Protein AF-A0A0C3NXJ4-F1 (afdb_monomer_lite)

pLDDT: mean 80.4, std 13.6, range [41.47, 94.38]

Foldseek 3Di:
DPPDDPDPPDDLPPCVVVLVVLLVVLPPPDPVVSVVSSVVVSVVVVVVCVVCVVVVVVVVVVVVVVVVVVVVVVVVVVVVVDDPVVVVVVVVLVVQLVVCCVVDVCSVCSPPPPDDPDQDPVSVVVVVVVVVVPCPDDCDVVVVVVVVVVVVVVVVVVVVVVVVVVVVDDDDD

Sequence (173 aa):
MKGAGWVDGEIIETLWSLLNVVSTSARGMSSLHRQELLDFQMSDCNFMKMIRMVDSLSRKLAAAQVAADLAMQAFQMLDEGVSASQRHSWRNQEETAFNDRIRDASAMDVFEVQMKKAPTVHAIELELLDNTSNVGIQLGIGSWLVRGLRLEEASIMLWINHHHVGAHAPELK

Organism: NCBI:txid870435

Secondary structure (DSSP, 8-state):
--S--------GGGGHHHHHHHHHHGGGS-HHHHHHHHHHHHHHHHHHHHHHHHHHHHHHHHHHHHHHHHHHHHHHHHHHTS-HHHHHHHHHHHHHHHHHTTT-GGGGGGGS--PPPPPPHHHHHHHHHHHHHH-TT---HHHHHHHHHHHHHHHHHHHHHHHHHHTT-----

Radius of gyration: 34.89 Å; chains: 1; bounding box: 78×82×68 Å

Structure (mmCIF, N/CA/C/O backbone):
data_AF-A0A0C3NXJ4-F1
#
_entry.id   AF-A0A0C3NXJ4-F1
#
loop_
_atom_site.group_PDB
_atom_site.id
_atom_site.type_symbol
_atom_site.label_atom_id
_atom_site.label_alt_id
_atom_site.label_comp_id
_atom_site.label_asym_id
_atom_site.label_entity_id
_atom_site.label_seq_id
_atom_site.pdbx_PDB_ins_code
_atom_site.Cartn_x
_atom_site.Cartn_y
_atom_site.Cartn_z
_atom_site.occupancy
_atom_site.B_iso_or_equiv
_atom_site.auth_seq_id
_atom_site.auth_comp_id
_atom_site.auth_asym_id
_atom_site.auth_atom_id
_atom_site.pdbx_PDB_model_num
ATOM 1 N N . MET A 1 1 ? -0.061 -6.942 16.358 1.00 54.66 1 MET A N 1
ATOM 2 C CA . MET A 1 1 ? -0.384 -7.293 14.965 1.00 54.66 1 MET A CA 1
ATOM 3 C C . MET A 1 1 ? 0.744 -8.087 14.345 1.00 54.66 1 MET A C 1
ATOM 5 O O . MET A 1 1 ? 1.771 -7.527 13.975 1.00 54.66 1 MET A O 1
ATOM 9 N N . LYS A 1 2 ? 0.592 -9.411 14.285 1.00 57.59 2 LYS A N 1
ATOM 10 C CA . LYS A 1 2 ? 1.543 -10.267 13.562 1.00 57.59 2 LYS A CA 1
ATOM 11 C C . LYS A 1 2 ? 1.222 -10.190 12.067 1.00 57.59 2 LYS A C 1
ATOM 13 O O . LYS A 1 2 ? 0.118 -10.520 11.665 1.00 57.59 2 LYS A O 1
ATOM 18 N N . GLY A 1 3 ? 2.180 -9.754 11.252 1.00 59.97 3 GLY A N 1
ATOM 19 C CA . GLY A 1 3 ? 2.037 -9.728 9.789 1.00 59.97 3 GLY A CA 1
ATOM 20 C C . GLY A 1 3 ? 1.495 -8.428 9.187 1.00 59.97 3 GLY A C 1
ATOM 21 O O . GLY A 1 3 ? 1.411 -8.337 7.968 1.00 59.97 3 GLY A O 1
ATOM 22 N N . ALA A 1 4 ? 1.189 -7.410 9.998 1.00 60.12 4 ALA A N 1
ATOM 23 C CA . ALA A 1 4 ? 0.965 -6.061 9.486 1.00 60.12 4 ALA A CA 1
ATOM 24 C C . ALA A 1 4 ? 2.324 -5.403 9.213 1.00 60.12 4 ALA A C 1
ATOM 26 O O . ALA A 1 4 ? 3.134 -5.232 10.124 1.00 60.12 4 ALA A O 1
ATOM 27 N N . GLY A 1 5 ? 2.583 -5.059 7.957 1.00 65.12 5 GLY A N 1
ATOM 28 C CA . GLY A 1 5 ? 3.805 -4.388 7.542 1.00 65.12 5 GLY A CA 1
ATOM 29 C C . GLY A 1 5 ? 3.590 -3.665 6.223 1.00 65.12 5 GLY A C 1
ATOM 30 O O . GLY A 1 5 ? 2.831 -4.122 5.369 1.00 65.12 5 GLY A O 1
ATOM 31 N N . TRP A 1 6 ? 4.253 -2.526 6.061 1.00 64.56 6 TRP A N 1
ATOM 32 C CA . TRP A 1 6 ? 4.364 -1.880 4.762 1.00 64.56 6 TRP A CA 1
ATOM 33 C C . TRP A 1 6 ? 5.337 -2.700 3.918 1.00 64.56 6 TRP A C 1
ATOM 35 O O . TRP A 1 6 ? 6.549 -2.645 4.117 1.00 64.56 6 TRP A O 1
ATOM 45 N N . VAL A 1 7 ? 4.793 -3.522 3.024 1.00 65.50 7 VAL A N 1
ATOM 46 C CA . VAL A 1 7 ? 5.601 -4.217 2.026 1.00 65.50 7 VAL A CA 1
ATOM 47 C C . VAL A 1 7 ? 5.856 -3.238 0.895 1.00 65.50 7 VAL A C 1
ATOM 49 O O . VAL A 1 7 ? 4.925 -2.703 0.295 1.00 65.50 7 VAL A O 1
ATOM 52 N N . ASP A 1 8 ? 7.130 -2.999 0.620 1.00 62.66 8 ASP A N 1
ATOM 53 C CA . ASP A 1 8 ? 7.562 -2.268 -0.559 1.00 62.66 8 ASP A CA 1
ATOM 54 C C . ASP A 1 8 ? 7.136 -3.081 -1.789 1.00 62.66 8 ASP A C 1
ATOM 56 O O . ASP A 1 8 ? 7.728 -4.112 -2.102 1.00 62.66 8 ASP A O 1
ATOM 60 N N . GLY A 1 9 ? 6.044 -2.668 -2.439 1.00 62.09 9 GLY A N 1
ATOM 61 C CA . GLY A 1 9 ? 5.430 -3.345 -3.590 1.00 62.09 9 GLY A CA 1
ATOM 62 C C . GLY A 1 9 ? 6.268 -3.272 -4.870 1.00 62.09 9 GLY A C 1
ATOM 63 O O . GLY A 1 9 ? 5.723 -3.255 -5.973 1.00 62.09 9 GLY A O 1
ATOM 64 N N . GLU A 1 10 ? 7.590 -3.171 -4.743 1.00 60.16 10 GLU A N 1
ATOM 65 C CA . GLU A 1 10 ? 8.523 -3.078 -5.853 1.00 60.16 10 GLU A CA 1
ATOM 66 C C . GLU A 1 10 ? 8.702 -4.460 -6.499 1.00 60.16 10 GLU A C 1
ATOM 68 O O . GLU A 1 10 ? 9.639 -5.205 -6.222 1.00 60.16 10 GLU A O 1
ATOM 73 N N . ILE A 1 11 ? 7.773 -4.813 -7.386 1.00 58.88 11 ILE A N 1
ATOM 74 C CA . ILE A 1 11 ? 7.840 -6.036 -8.191 1.00 58.88 11 ILE A CA 1
ATOM 75 C C . ILE A 1 11 ? 8.846 -5.822 -9.342 1.00 58.88 11 ILE A C 1
ATOM 77 O O . ILE A 1 11 ? 9.072 -4.706 -9.815 1.00 58.88 11 ILE A O 1
ATOM 81 N N . ILE A 1 12 ? 9.474 -6.898 -9.823 1.00 53.41 12 ILE A N 1
ATOM 82 C CA . ILE A 1 12 ? 10.418 -6.884 -10.962 1.00 53.41 12 ILE A CA 1
ATOM 83 C C . ILE A 1 12 ? 9.766 -6.309 -12.244 1.00 53.41 12 ILE A C 1
ATOM 85 O O . ILE A 1 12 ? 10.447 -5.780 -13.119 1.00 53.41 12 ILE A O 1
ATOM 89 N N . GLU A 1 13 ? 8.436 -6.308 -12.309 1.00 57.66 13 GLU A N 1
ATOM 90 C CA . GLU A 1 13 ? 7.627 -5.952 -13.473 1.00 57.66 13 GLU A CA 1
ATOM 91 C C . GLU A 1 13 ? 7.439 -4.440 -13.724 1.00 57.66 13 GLU A C 1
ATOM 93 O O . GLU A 1 13 ? 6.859 -4.036 -14.731 1.00 57.66 13 GLU A O 1
ATOM 98 N N . THR A 1 14 ? 7.953 -3.542 -12.881 1.00 62.97 14 THR A N 1
ATOM 99 C CA . THR A 1 14 ? 7.776 -2.093 -13.134 1.00 62.97 14 THR A CA 1
ATOM 100 C C . THR A 1 14 ? 8.464 -1.621 -14.429 1.00 62.97 14 THR A C 1
ATOM 102 O O . THR A 1 14 ? 8.142 -0.561 -14.963 1.00 62.97 14 THR A O 1
ATOM 105 N N . LEU A 1 15 ? 9.396 -2.417 -14.964 1.00 67.38 15 LEU A N 1
ATOM 106 C CA . LEU A 1 15 ? 10.216 -2.080 -16.129 1.00 67.38 15 LEU A CA 1
ATOM 107 C C . LEU A 1 15 ? 9.632 -2.550 -17.478 1.00 67.38 15 LEU A C 1
ATOM 109 O O . LEU A 1 15 ? 10.180 -2.196 -18.523 1.00 67.38 15 LEU A O 1
ATOM 113 N N . TRP A 1 16 ? 8.501 -3.273 -17.502 1.00 72.38 16 TRP A N 1
ATOM 114 C CA . TRP A 1 16 ? 7.859 -3.694 -18.764 1.00 72.38 16 TRP A CA 1
ATOM 115 C C . TRP A 1 16 ? 7.400 -2.511 -19.625 1.00 72.38 16 TRP A C 1
ATOM 117 O O . TRP A 1 16 ? 7.426 -2.584 -20.853 1.00 72.38 16 TRP A O 1
ATOM 127 N N . SER A 1 17 ? 7.028 -1.392 -18.999 1.00 75.81 17 SER A N 1
ATOM 128 C CA . SER A 1 17 ? 6.659 -0.160 -19.708 1.00 75.81 17 SER A CA 1
ATOM 129 C C . SER A 1 17 ? 7.808 0.375 -20.572 1.00 75.81 17 SER A C 1
ATOM 131 O O . SER A 1 17 ? 7.582 0.776 -21.713 1.00 75.81 17 SER A O 1
ATOM 133 N N . LEU A 1 18 ? 9.044 0.306 -20.071 1.00 76.62 18 LEU A N 1
ATOM 134 C CA . LEU A 1 18 ? 10.247 0.701 -20.801 1.00 76.62 18 LEU A CA 1
ATOM 135 C C . LEU A 1 18 ? 10.565 -0.289 -21.931 1.00 76.62 18 LEU A C 1
ATOM 137 O O . LEU A 1 18 ? 10.908 0.123 -23.041 1.00 76.62 18 LEU A O 1
ATOM 141 N N . LEU A 1 19 ? 10.374 -1.588 -21.683 1.00 80.00 19 LEU A N 1
ATOM 142 C CA . LEU A 1 19 ? 10.572 -2.632 -22.690 1.00 80.00 19 LEU A CA 1
ATOM 143 C C . LEU A 1 19 ? 9.586 -2.506 -23.863 1.00 80.00 19 LEU A C 1
ATOM 145 O O . LEU A 1 19 ? 9.966 -2.731 -25.011 1.00 80.00 19 LEU A O 1
ATOM 149 N N . ASN A 1 20 ? 8.342 -2.087 -23.613 1.00 85.06 20 ASN A N 1
ATOM 150 C CA . ASN A 1 20 ? 7.336 -1.874 -24.660 1.00 85.06 20 ASN A CA 1
ATOM 151 C C . ASN A 1 20 ? 7.760 -0.807 -25.683 1.00 85.06 20 ASN A C 1
ATOM 153 O O . ASN A 1 20 ? 7.520 -0.964 -26.885 1.00 85.06 20 ASN A O 1
ATOM 157 N N . VAL A 1 21 ? 8.436 0.253 -25.229 1.00 85.56 21 VAL A N 1
ATOM 158 C CA . VAL A 1 21 ? 8.952 1.315 -26.106 1.00 85.56 21 VAL A CA 1
ATOM 159 C C . VAL A 1 21 ? 10.026 0.759 -27.047 1.00 85.56 21 VAL A C 1
ATOM 161 O O . VAL A 1 21 ? 9.941 0.950 -28.260 1.00 85.56 21 VAL A O 1
ATOM 164 N N . VAL A 1 22 ? 10.985 -0.004 -26.514 1.00 84.62 22 VAL A N 1
ATOM 165 C CA . VAL A 1 22 ? 12.089 -0.600 -27.295 1.00 84.62 22 VAL A CA 1
ATOM 166 C C . VAL A 1 22 ? 11.606 -1.746 -28.194 1.00 84.62 22 VAL A C 1
ATOM 168 O O . VAL A 1 22 ? 12.032 -1.893 -29.337 1.00 84.62 22 VAL A O 1
ATOM 171 N N . SER A 1 23 ? 10.629 -2.526 -27.737 1.00 85.88 23 SER A N 1
ATOM 172 C CA . SER A 1 23 ? 10.002 -3.593 -28.525 1.00 85.88 23 SER A CA 1
ATOM 173 C C . SER A 1 23 ? 9.321 -3.066 -29.791 1.00 85.88 23 SER A C 1
ATOM 175 O O . SER A 1 23 ? 9.322 -3.738 -30.830 1.00 85.88 23 SER A O 1
ATOM 177 N N . THR A 1 24 ? 8.772 -1.851 -29.726 1.00 87.88 24 THR A N 1
ATOM 178 C CA . THR A 1 24 ? 8.073 -1.200 -30.839 1.00 87.88 24 THR A CA 1
ATOM 179 C C . THR A 1 24 ? 9.028 -0.832 -31.974 1.00 87.88 24 THR A C 1
ATOM 181 O O . THR A 1 24 ? 8.674 -1.040 -33.139 1.00 87.88 24 THR A O 1
ATOM 184 N N . SER A 1 25 ? 10.228 -0.333 -31.651 1.00 86.31 25 SER A N 1
ATOM 185 C CA . SER A 1 25 ? 11.269 0.003 -32.633 1.00 86.31 25 SER A CA 1
ATOM 186 C C . SER A 1 25 ? 11.955 -1.241 -33.205 1.00 86.31 25 SER A C 1
ATOM 188 O O . SER A 1 25 ? 12.332 -1.252 -34.374 1.00 86.31 25 SER A O 1
ATOM 190 N N . ALA A 1 26 ? 12.012 -2.334 -32.442 1.00 87.25 26 ALA A N 1
ATOM 191 C CA . ALA A 1 26 ? 12.583 -3.607 -32.877 1.00 87.25 26 ALA A CA 1
ATOM 192 C C . ALA A 1 26 ? 11.656 -4.450 -33.784 1.00 87.25 26 ALA A C 1
ATOM 194 O O . ALA A 1 26 ? 11.932 -5.624 -34.034 1.00 87.25 26 ALA A O 1
ATOM 195 N N . ARG A 1 27 ? 10.503 -3.927 -34.235 1.00 87.94 27 ARG A N 1
ATOM 196 C CA . ARG A 1 27 ? 9.524 -4.699 -35.037 1.00 87.94 27 ARG A CA 1
ATOM 197 C C . ARG A 1 27 ? 9.990 -5.016 -36.458 1.00 87.94 27 ARG A C 1
ATOM 199 O O . ARG A 1 27 ? 9.588 -6.038 -36.994 1.00 87.94 27 ARG A O 1
ATOM 206 N N . GLY A 1 28 ? 10.818 -4.158 -37.053 1.00 91.44 28 GLY A N 1
ATOM 207 C CA . GLY A 1 28 ? 11.360 -4.360 -38.404 1.00 91.44 28 GLY A CA 1
ATOM 208 C C . GLY A 1 28 ? 12.635 -5.207 -38.456 1.00 91.44 28 GLY A C 1
ATOM 209 O O . GLY A 1 28 ? 13.196 -5.392 -39.531 1.00 91.44 28 GLY A O 1
ATOM 210 N N . MET A 1 29 ? 13.125 -5.676 -37.306 1.00 94.38 29 MET A N 1
ATOM 211 C CA . MET A 1 29 ? 14.369 -6.437 -37.196 1.00 94.38 29 MET A CA 1
ATOM 212 C C . MET A 1 29 ? 14.144 -7.931 -37.453 1.00 94.38 29 MET A C 1
ATOM 214 O O . MET A 1 29 ? 13.047 -8.454 -37.253 1.00 94.38 29 MET A O 1
ATOM 218 N N . SER A 1 30 ? 15.205 -8.638 -37.853 1.00 94.25 30 SER A N 1
ATOM 219 C CA . SER A 1 30 ? 15.190 -10.103 -37.888 1.00 94.25 30 SER A CA 1
ATOM 220 C C . SER A 1 30 ? 15.016 -10.673 -36.475 1.00 94.25 30 SER A C 1
ATOM 222 O O . SER A 1 30 ? 15.386 -10.035 -35.489 1.00 94.25 30 SER A O 1
ATOM 224 N N . SER A 1 31 ? 14.463 -11.885 -36.365 1.00 91.25 31 SER A N 1
ATOM 225 C CA . SER A 1 31 ? 14.132 -12.490 -35.064 1.00 91.25 31 SER A CA 1
ATOM 226 C C . SER A 1 31 ? 15.331 -12.573 -34.114 1.00 91.25 31 SER A C 1
ATOM 228 O O . SER A 1 31 ? 15.191 -12.253 -32.939 1.00 91.25 31 SER A O 1
ATOM 230 N N . LEU A 1 32 ? 16.501 -12.972 -34.625 1.00 92.88 32 LEU A N 1
ATOM 231 C CA . LEU A 1 32 ? 17.728 -13.085 -33.829 1.00 92.88 32 LEU A CA 1
ATOM 232 C C . LEU A 1 32 ? 18.181 -11.714 -33.317 1.00 92.88 32 LEU A C 1
ATOM 234 O O . LEU A 1 32 ? 18.404 -11.538 -32.126 1.00 92.88 32 LEU A O 1
ATOM 238 N N . HIS A 1 33 ? 18.219 -10.717 -34.201 1.00 90.88 33 HIS A N 1
ATOM 239 C CA . HIS A 1 33 ? 18.669 -9.378 -33.838 1.00 90.88 33 HIS A CA 1
ATOM 240 C C . HIS A 1 33 ? 17.707 -8.677 -32.867 1.00 90.88 33 HIS A C 1
ATOM 242 O O . HIS A 1 33 ? 18.127 -7.998 -31.932 1.00 90.88 33 HIS A O 1
ATOM 248 N N . ARG A 1 34 ? 16.396 -8.883 -33.051 1.00 92.56 34 ARG A N 1
ATOM 249 C CA . ARG A 1 34 ? 15.366 -8.408 -32.122 1.00 92.56 34 ARG A CA 1
ATOM 250 C C . ARG A 1 34 ? 15.563 -9.000 -30.727 1.00 92.56 34 ARG A C 1
ATOM 252 O O . ARG A 1 34 ? 15.403 -8.276 -29.751 1.00 92.56 34 ARG A O 1
ATOM 259 N N . GLN A 1 35 ? 15.877 -10.291 -30.633 1.00 91.12 35 GLN A N 1
ATOM 260 C CA . GLN A 1 35 ? 16.102 -10.956 -29.353 1.00 91.12 35 GLN A CA 1
ATOM 261 C C . GLN A 1 35 ? 17.328 -10.383 -28.635 1.00 91.12 35 GLN A C 1
ATOM 263 O O . GLN A 1 35 ? 17.201 -9.939 -27.499 1.00 91.12 35 GLN A O 1
ATOM 268 N N . GLU A 1 36 ? 18.469 -10.287 -29.320 1.00 94.12 36 GLU A N 1
ATOM 269 C CA . GLU A 1 36 ? 19.704 -9.725 -28.753 1.00 94.12 36 GLU A CA 1
ATOM 270 C C . GLU A 1 36 ? 19.504 -8.302 -28.209 1.00 94.12 36 GLU A C 1
ATOM 272 O O . GLU A 1 36 ? 19.954 -7.983 -27.108 1.00 94.12 36 GLU A O 1
ATOM 277 N N . LEU A 1 37 ? 18.789 -7.450 -28.953 1.00 91.56 37 LEU A N 1
ATOM 278 C CA . LEU A 1 37 ? 18.497 -6.081 -28.528 1.00 91.56 37 LEU A CA 1
ATOM 279 C C . LEU A 1 37 ? 17.623 -6.038 -27.266 1.00 91.56 37 LEU A C 1
ATOM 281 O O . LEU A 1 37 ? 17.876 -5.238 -26.364 1.00 91.56 37 LEU A O 1
ATOM 285 N N . LEU A 1 38 ? 16.579 -6.869 -27.209 1.00 90.00 38 LEU A N 1
ATOM 286 C CA . LEU A 1 38 ? 15.679 -6.919 -26.057 1.00 90.00 38 LEU A CA 1
ATOM 287 C C . LEU A 1 38 ? 16.390 -7.462 -24.815 1.00 90.00 38 LEU A C 1
ATOM 289 O O . LEU A 1 38 ? 16.206 -6.908 -23.731 1.00 90.00 38 LEU A O 1
ATOM 293 N N . ASP A 1 39 ? 17.232 -8.481 -24.975 1.00 90.69 39 ASP A N 1
ATOM 294 C CA . ASP A 1 39 ? 18.025 -9.055 -23.888 1.00 90.69 39 ASP A CA 1
ATOM 295 C C . ASP A 1 39 ? 19.053 -8.044 -23.357 1.00 90.69 39 ASP A C 1
ATOM 297 O O . ASP A 1 39 ? 19.177 -7.861 -22.143 1.00 90.69 39 ASP A O 1
ATOM 301 N N . PHE A 1 40 ? 19.727 -7.310 -24.251 1.00 90.81 40 PHE A N 1
ATOM 302 C CA . PHE A 1 40 ? 20.626 -6.219 -23.870 1.00 90.81 40 PHE A CA 1
ATOM 303 C C . PHE A 1 40 ? 19.891 -5.135 -23.075 1.00 90.81 40 PHE A C 1
ATOM 305 O O . PHE A 1 40 ? 20.338 -4.747 -21.994 1.00 90.81 40 PHE A O 1
ATOM 312 N N . GLN A 1 41 ? 18.732 -4.687 -23.568 1.00 89.69 41 GLN A N 1
ATOM 313 C CA . GLN A 1 41 ? 17.935 -3.670 -22.888 1.00 89.69 41 GLN A CA 1
ATOM 314 C C . GLN A 1 41 ? 17.469 -4.146 -21.508 1.00 89.69 41 GLN A C 1
ATOM 316 O O . GLN A 1 41 ? 17.527 -3.382 -20.545 1.00 89.69 41 GLN A O 1
ATOM 321 N N . MET A 1 42 ? 17.017 -5.397 -21.388 1.00 87.56 42 MET A N 1
ATOM 322 C CA . MET A 1 42 ? 16.624 -5.971 -20.099 1.00 87.56 42 MET A CA 1
ATOM 323 C C . MET A 1 42 ? 17.804 -6.032 -19.126 1.00 87.56 42 MET A C 1
ATOM 325 O O . MET A 1 42 ? 17.652 -5.663 -17.959 1.00 87.56 42 MET A O 1
ATOM 329 N N . SER A 1 43 ? 18.986 -6.433 -19.599 1.00 88.81 43 SER A N 1
ATOM 330 C CA . SER A 1 43 ? 20.204 -6.453 -18.787 1.00 88.81 43 SER A CA 1
ATOM 331 C C . SER A 1 43 ? 20.587 -5.056 -18.291 1.00 88.81 43 SER A C 1
ATOM 333 O O . SER A 1 43 ? 20.878 -4.892 -17.106 1.00 88.81 43 SER A O 1
ATOM 335 N N . ASP A 1 44 ? 20.545 -4.042 -19.159 1.00 88.75 44 ASP A N 1
ATOM 336 C CA . ASP A 1 44 ? 20.832 -2.653 -18.780 1.00 88.75 44 ASP A CA 1
ATOM 337 C C . ASP A 1 44 ? 19.822 -2.125 -17.749 1.00 88.75 44 ASP A C 1
ATOM 339 O O . ASP A 1 44 ? 20.200 -1.565 -16.718 1.00 88.75 44 ASP A O 1
ATOM 343 N N . CYS A 1 45 ? 18.530 -2.399 -17.949 1.00 86.31 45 CYS A N 1
ATOM 344 C CA . CYS A 1 45 ? 17.488 -2.007 -17.000 1.00 86.31 45 CYS A CA 1
ATOM 345 C C . CYS A 1 45 ? 17.697 -2.649 -15.618 1.00 86.31 45 CYS A C 1
ATOM 347 O O . CYS A 1 45 ? 17.578 -1.970 -14.594 1.00 86.31 45 CYS A O 1
ATOM 349 N N . ASN A 1 46 ? 18.045 -3.938 -15.579 1.00 85.12 46 ASN A N 1
ATOM 350 C CA . ASN A 1 46 ? 18.355 -4.647 -14.338 1.00 85.12 46 ASN A CA 1
ATOM 351 C C . ASN A 1 46 ? 19.594 -4.065 -13.649 1.00 85.12 46 ASN A C 1
ATOM 353 O O . ASN A 1 46 ? 19.581 -3.839 -12.437 1.00 85.12 46 ASN A O 1
ATOM 357 N N . PHE A 1 47 ? 20.645 -3.771 -14.414 1.00 88.19 47 PHE A N 1
ATOM 358 C CA . PHE A 1 47 ? 21.871 -3.167 -13.904 1.00 88.19 47 PHE A CA 1
ATOM 359 C C . PHE A 1 47 ? 21.619 -1.779 -13.301 1.00 88.19 47 PHE A C 1
ATOM 361 O O . PHE A 1 47 ? 22.009 -1.511 -12.162 1.00 88.19 47 PHE A O 1
ATOM 368 N N . MET A 1 48 ? 20.885 -0.921 -14.010 1.00 88.00 48 MET A N 1
ATOM 369 C CA . MET A 1 48 ? 20.510 0.407 -13.520 1.00 88.00 48 MET A CA 1
ATOM 370 C C . MET A 1 48 ? 19.643 0.331 -12.263 1.00 88.00 48 MET A C 1
ATOM 372 O O . MET A 1 48 ? 19.830 1.126 -11.338 1.00 88.00 48 MET A O 1
ATOM 376 N N . LYS A 1 49 ? 18.719 -0.636 -12.193 1.00 84.31 49 LYS A N 1
ATOM 377 C CA . LYS A 1 49 ? 17.913 -0.879 -10.991 1.00 84.31 49 LYS A CA 1
ATOM 378 C C . LYS A 1 49 ? 18.798 -1.274 -9.812 1.00 84.31 49 LYS A C 1
ATOM 380 O O . LYS A 1 49 ? 18.656 -0.695 -8.741 1.00 84.31 49 LYS A O 1
ATOM 385 N N . MET A 1 50 ? 19.738 -2.194 -10.020 1.00 86.69 50 MET A N 1
ATOM 386 C CA . MET A 1 50 ? 20.671 -2.649 -8.988 1.00 86.69 50 MET A CA 1
ATOM 387 C C . MET A 1 50 ? 21.537 -1.504 -8.446 1.00 86.69 50 MET A C 1
ATOM 389 O O . MET A 1 50 ? 21.634 -1.350 -7.231 1.00 86.69 50 MET A O 1
ATOM 393 N N . ILE A 1 51 ? 22.097 -0.655 -9.316 1.00 90.50 51 ILE A N 1
ATOM 394 C CA . ILE A 1 51 ? 22.892 0.509 -8.886 1.00 90.50 51 ILE A CA 1
ATOM 395 C C . ILE A 1 51 ? 22.052 1.465 -8.034 1.00 90.50 51 ILE A C 1
ATOM 397 O O . ILE A 1 51 ? 22.493 1.923 -6.984 1.00 90.50 51 ILE A O 1
ATOM 401 N N . ARG A 1 52 ? 20.821 1.756 -8.466 1.00 88.00 52 ARG A N 1
ATOM 402 C CA . ARG A 1 52 ? 19.929 2.699 -7.771 1.00 88.00 52 ARG A CA 1
ATOM 403 C C . ARG A 1 52 ? 19.294 2.111 -6.511 1.00 88.00 52 ARG A C 1
ATOM 405 O O . ARG A 1 52 ? 18.722 2.857 -5.713 1.00 88.00 52 ARG A O 1
ATOM 412 N N . MET A 1 53 ? 19.368 0.794 -6.333 1.00 87.00 53 MET A N 1
ATOM 413 C CA . MET A 1 53 ? 18.719 0.092 -5.232 1.00 87.00 53 MET A CA 1
ATOM 414 C C . MET A 1 53 ? 19.279 0.531 -3.883 1.00 87.00 53 MET A C 1
ATOM 416 O O . MET A 1 53 ? 18.501 0.756 -2.964 1.00 87.00 53 MET A O 1
ATOM 420 N N . VAL A 1 54 ? 20.595 0.724 -3.769 1.00 89.88 54 VAL A N 1
ATOM 421 C CA . VAL A 1 54 ? 21.233 1.116 -2.501 1.00 89.88 54 VAL A CA 1
ATOM 422 C C . VAL A 1 54 ? 20.717 2.475 -2.020 1.00 89.88 54 VAL A C 1
ATOM 424 O O . VAL A 1 54 ? 20.267 2.595 -0.880 1.00 89.88 54 VAL A O 1
ATOM 427 N N . ASP A 1 55 ? 20.689 3.479 -2.899 1.00 91.88 55 ASP A N 1
ATOM 428 C CA . ASP A 1 55 ? 20.185 4.820 -2.570 1.00 91.88 55 ASP A CA 1
ATOM 429 C C . ASP A 1 55 ? 18.674 4.817 -2.304 1.00 91.88 55 ASP A C 1
ATOM 431 O O . ASP A 1 55 ? 18.173 5.520 -1.420 1.00 91.88 55 ASP A O 1
ATOM 435 N N . SER A 1 56 ? 17.921 4.023 -3.072 1.00 89.00 56 SER A N 1
ATOM 436 C CA . SER A 1 56 ? 16.481 3.840 -2.880 1.00 89.00 56 SER A CA 1
ATOM 437 C C . SER A 1 56 ? 16.181 3.241 -1.506 1.00 89.00 56 SER A C 1
ATOM 439 O O . SER A 1 56 ? 15.448 3.847 -0.726 1.00 89.00 56 SER A O 1
ATOM 441 N N . LEU A 1 57 ? 16.806 2.108 -1.173 1.00 88.75 57 LEU A N 1
ATOM 442 C CA . LEU A 1 57 ? 16.635 1.420 0.105 1.00 88.75 57 LEU A CA 1
ATOM 443 C C . LEU A 1 57 ? 17.084 2.288 1.278 1.00 88.75 57 LEU A C 1
ATOM 445 O O . LEU A 1 57 ? 16.383 2.342 2.282 1.00 88.75 57 LEU A O 1
ATOM 449 N N . SER A 1 58 ? 18.191 3.019 1.140 1.00 92.06 58 SER A N 1
ATOM 450 C CA . SER A 1 58 ? 18.672 3.926 2.189 1.00 92.06 58 SER A CA 1
ATOM 451 C C . SER A 1 58 ? 17.644 5.019 2.502 1.00 92.06 58 SER A C 1
ATOM 453 O O . SER A 1 58 ? 17.329 5.265 3.666 1.00 92.06 58 SER A O 1
ATOM 455 N N . ARG A 1 59 ? 17.047 5.633 1.471 1.00 93.06 59 ARG A N 1
ATOM 456 C CA . ARG A 1 59 ? 15.977 6.632 1.652 1.00 93.06 59 ARG A CA 1
ATOM 457 C C . ARG A 1 59 ? 14.699 6.021 2.215 1.00 93.06 59 ARG A C 1
ATOM 459 O O . ARG A 1 59 ? 14.097 6.610 3.111 1.00 93.06 59 ARG A O 1
ATOM 466 N N . LYS A 1 60 ? 14.287 4.855 1.709 1.00 89.56 60 LYS A N 1
ATOM 467 C CA . LYS A 1 60 ? 13.097 4.144 2.197 1.00 89.56 60 LYS A CA 1
ATOM 468 C C . LYS A 1 60 ? 13.261 3.743 3.663 1.00 89.56 60 LYS A C 1
ATOM 470 O O . LYS A 1 60 ? 12.324 3.917 4.428 1.00 89.56 60 LYS A O 1
ATOM 475 N N . LEU A 1 61 ? 14.446 3.287 4.072 1.00 90.19 61 LEU A N 1
ATOM 476 C CA . LEU A 1 61 ? 14.748 2.949 5.463 1.00 90.19 61 LEU A CA 1
ATOM 477 C C . LEU A 1 61 ? 14.643 4.175 6.374 1.00 90.19 61 LEU A C 1
ATOM 479 O O . LEU A 1 61 ? 13.973 4.103 7.399 1.00 90.19 61 LEU A O 1
ATOM 483 N N . ALA A 1 62 ? 15.246 5.302 5.988 1.00 92.94 62 ALA A N 1
ATOM 484 C CA . ALA A 1 62 ? 15.147 6.541 6.760 1.00 92.94 62 ALA A CA 1
ATOM 485 C C . ALA A 1 62 ? 13.686 7.013 6.894 1.00 92.94 62 ALA A C 1
ATOM 487 O O . ALA A 1 62 ? 13.240 7.373 7.982 1.00 92.94 62 ALA A O 1
ATOM 488 N N . ALA A 1 63 ? 12.911 6.952 5.806 1.00 91.06 63 ALA A N 1
ATOM 489 C CA . ALA A 1 63 ? 11.487 7.274 5.834 1.00 91.06 63 ALA A CA 1
ATOM 490 C C . ALA A 1 63 ? 10.688 6.302 6.719 1.00 91.06 63 ALA A C 1
ATOM 492 O O . ALA A 1 63 ? 9.834 6.734 7.491 1.00 91.06 63 ALA A O 1
ATOM 493 N N . ALA A 1 64 ? 10.983 5.002 6.645 1.00 90.12 64 ALA A N 1
ATOM 494 C CA . ALA A 1 64 ? 10.333 3.975 7.451 1.00 90.12 64 ALA A CA 1
ATOM 495 C C . ALA A 1 64 ? 10.634 4.135 8.947 1.00 90.12 64 ALA A C 1
ATOM 497 O O . ALA A 1 64 ? 9.741 3.918 9.756 1.00 90.12 64 ALA A O 1
ATOM 498 N N . GLN A 1 65 ? 11.848 4.554 9.318 1.00 91.12 65 GLN A N 1
ATOM 499 C CA . GLN A 1 65 ? 12.204 4.858 10.709 1.00 91.12 65 GLN A CA 1
ATOM 500 C C . GLN A 1 65 ? 11.341 5.994 11.268 1.00 91.12 65 GLN A C 1
ATOM 502 O O . GLN A 1 65 ? 10.695 5.822 12.296 1.00 91.12 65 GLN A O 1
ATOM 507 N N . VAL A 1 66 ? 11.246 7.116 10.547 1.00 92.88 66 VAL A N 1
ATOM 508 C CA . VAL A 1 66 ? 10.399 8.250 10.959 1.00 92.88 66 VAL A CA 1
ATOM 509 C C . VAL A 1 66 ? 8.921 7.849 11.013 1.00 92.88 66 VAL A C 1
ATOM 511 O O . VAL A 1 66 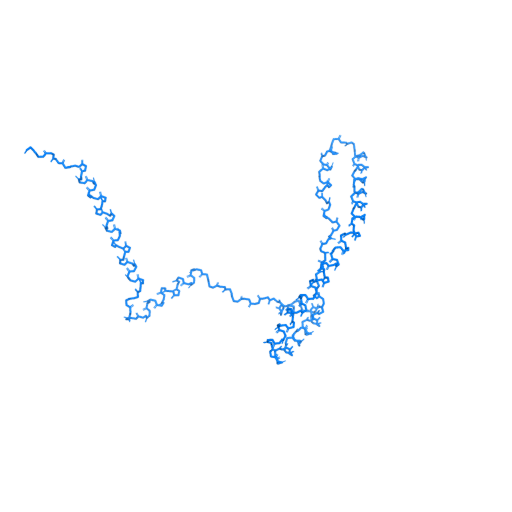? 8.205 8.192 11.953 1.00 92.88 66 VAL A O 1
ATOM 514 N N . ALA A 1 67 ? 8.450 7.100 10.014 1.00 90.44 67 ALA A N 1
ATOM 515 C CA . ALA A 1 67 ? 7.074 6.621 9.974 1.00 90.44 67 ALA A CA 1
ATOM 516 C C . ALA A 1 67 ? 6.763 5.638 11.114 1.00 90.44 67 ALA A C 1
ATOM 518 O O . ALA A 1 67 ? 5.644 5.648 11.624 1.00 90.44 67 ALA A O 1
ATOM 519 N N . ALA A 1 68 ? 7.729 4.816 11.535 1.00 89.62 68 ALA A N 1
ATOM 520 C CA . ALA A 1 68 ? 7.560 3.879 12.641 1.00 89.62 68 ALA A CA 1
ATOM 521 C C . ALA A 1 68 ? 7.324 4.607 13.969 1.00 89.62 68 ALA A C 1
ATOM 523 O O . ALA A 1 68 ? 6.425 4.218 14.714 1.00 89.62 68 ALA A O 1
ATOM 524 N N . ASP A 1 69 ? 8.057 5.691 14.232 1.00 90.94 69 ASP A N 1
ATOM 525 C CA . ASP A 1 69 ? 7.860 6.499 15.440 1.00 90.94 69 ASP A CA 1
ATOM 526 C C . ASP A 1 69 ? 6.470 7.149 15.462 1.00 90.94 69 ASP A C 1
ATOM 528 O O . ASP A 1 69 ? 5.770 7.100 16.476 1.00 90.94 69 ASP A O 1
ATOM 532 N N . LEU A 1 70 ? 6.031 7.708 14.329 1.00 92.62 70 LEU A N 1
ATOM 533 C CA . LEU A 1 70 ? 4.688 8.281 14.190 1.00 92.62 70 LEU A CA 1
ATOM 534 C C . LEU A 1 70 ? 3.593 7.221 14.354 1.00 92.62 70 LEU A C 1
ATOM 536 O O . LEU A 1 70 ? 2.604 7.454 15.049 1.00 92.62 70 LEU A O 1
ATOM 540 N N . ALA A 1 71 ? 3.773 6.047 13.746 1.00 90.69 71 ALA A N 1
ATOM 541 C CA . ALA A 1 71 ? 2.836 4.936 13.865 1.00 90.69 71 ALA A CA 1
ATOM 542 C C . ALA A 1 71 ? 2.752 4.420 15.309 1.00 90.69 71 ALA A C 1
ATOM 544 O O . ALA A 1 71 ? 1.659 4.121 15.786 1.00 90.69 71 ALA A O 1
ATOM 545 N N . MET A 1 72 ? 3.880 4.361 16.024 1.00 91.12 72 MET A N 1
ATOM 546 C CA . MET A 1 72 ? 3.919 3.974 17.434 1.00 91.12 72 MET A CA 1
ATOM 547 C C . MET A 1 72 ? 3.165 4.977 18.310 1.00 91.12 72 MET A C 1
ATOM 549 O O . MET A 1 72 ? 2.356 4.569 19.139 1.00 91.12 72 MET A O 1
ATOM 553 N N . GLN A 1 73 ? 3.374 6.279 18.102 1.00 93.44 73 GLN A N 1
ATOM 554 C CA . GLN A 1 73 ? 2.647 7.322 18.834 1.00 93.44 73 GLN A CA 1
ATOM 555 C C . GLN A 1 73 ? 1.140 7.261 18.556 1.00 93.44 73 GLN A C 1
ATOM 557 O O . GLN A 1 73 ? 0.336 7.281 19.485 1.00 93.44 73 GLN A O 1
ATOM 562 N N . ALA A 1 74 ? 0.745 7.121 17.287 1.00 92.31 74 ALA A N 1
ATOM 563 C CA . ALA A 1 74 ? -0.657 6.958 16.909 1.00 92.31 74 ALA A CA 1
ATOM 564 C C . ALA A 1 74 ? -1.287 5.710 17.549 1.00 92.31 74 ALA A C 1
ATOM 566 O O . ALA A 1 74 ? -2.419 5.766 18.030 1.00 92.31 74 ALA A O 1
ATOM 567 N N . PHE A 1 75 ? -0.544 4.601 17.601 1.00 90.00 75 PHE A N 1
ATOM 568 C CA . PHE A 1 75 ? -0.983 3.379 18.267 1.00 90.00 75 PHE A CA 1
ATOM 569 C C . PHE A 1 75 ? -1.158 3.577 19.777 1.00 90.00 75 PHE A C 1
ATOM 571 O O . PHE A 1 75 ? -2.171 3.152 20.321 1.00 90.00 75 PHE A O 1
ATOM 578 N N . GLN A 1 76 ? -0.215 4.242 20.448 1.00 92.94 76 GLN A N 1
ATOM 579 C CA . GLN A 1 76 ? -0.301 4.519 21.886 1.00 92.94 76 GLN A CA 1
ATOM 580 C C . GLN A 1 76 ? -1.516 5.386 22.226 1.00 92.94 76 GLN A C 1
ATOM 582 O O . GLN A 1 76 ? -2.284 5.023 23.111 1.00 92.94 76 GLN A O 1
ATOM 587 N N . MET A 1 77 ? -1.749 6.466 21.471 1.00 93.00 77 MET A N 1
ATOM 588 C CA . MET A 1 77 ? -2.942 7.305 21.649 1.00 93.00 77 MET A CA 1
ATOM 589 C C . MET A 1 77 ? -4.241 6.505 21.490 1.00 93.00 77 MET A C 1
ATOM 591 O O . MET A 1 77 ? -5.204 6.726 22.223 1.00 93.00 77 MET A O 1
ATOM 595 N N . LEU A 1 78 ? -4.279 5.566 20.538 1.00 90.06 78 LEU A N 1
ATOM 596 C CA . LEU A 1 78 ? -5.429 4.685 20.361 1.00 90.06 78 LEU A CA 1
ATOM 597 C C . LEU A 1 78 ? -5.568 3.701 21.533 1.00 90.06 78 LEU A C 1
ATOM 599 O O . LEU A 1 78 ? -6.676 3.515 22.026 1.00 90.06 78 LEU A O 1
ATOM 603 N N . ASP A 1 79 ? -4.474 3.088 21.994 1.00 90.12 79 ASP A N 1
ATOM 604 C CA . ASP A 1 79 ? -4.489 2.104 23.088 1.00 90.12 79 ASP A CA 1
ATOM 605 C C . ASP A 1 79 ? -4.961 2.718 24.415 1.00 90.12 79 ASP A C 1
ATOM 607 O O . ASP A 1 79 ? -5.719 2.086 25.154 1.00 90.12 79 ASP A O 1
ATOM 611 N N . GLU A 1 80 ? -4.579 3.970 24.686 1.00 91.75 80 GLU A N 1
ATOM 612 C CA . GLU A 1 80 ? -5.035 4.736 25.853 1.00 91.75 80 GLU A CA 1
ATOM 613 C C . GLU A 1 80 ? -6.542 5.029 25.815 1.00 91.75 80 GLU A C 1
ATOM 615 O O . GLU A 1 80 ? -7.202 5.037 26.857 1.00 91.75 80 GLU A O 1
ATOM 620 N N . GLY A 1 81 ? -7.108 5.220 24.621 1.00 89.81 81 GLY A N 1
ATOM 621 C CA . GLY A 1 81 ? -8.537 5.471 24.425 1.00 89.81 81 GLY A CA 1
ATOM 622 C C . GLY A 1 81 ? -9.430 4.230 24.544 1.00 89.81 81 GLY A C 1
ATOM 623 O O . GLY A 1 81 ? -10.655 4.366 24.549 1.00 89.81 81 GLY A O 1
ATOM 624 N N . VAL A 1 82 ? -8.858 3.022 24.633 1.00 92.06 82 VAL A N 1
ATOM 625 C CA . VAL A 1 82 ? -9.605 1.755 24.580 1.00 92.06 82 VAL A CA 1
ATOM 626 C C . VAL A 1 82 ? -9.643 1.067 25.948 1.00 92.06 82 VAL A C 1
ATOM 628 O O . VAL A 1 82 ? -8.637 0.880 26.642 1.00 92.06 82 VAL A O 1
ATOM 631 N N . SER A 1 83 ? -10.834 0.607 26.339 1.00 93.75 83 SER A N 1
ATOM 632 C CA . SER A 1 83 ? -11.021 -0.071 27.625 1.00 93.75 83 SER A CA 1
ATOM 633 C C . SER A 1 83 ? -10.270 -1.412 27.692 1.00 93.75 83 SER A C 1
ATOM 635 O O . SER A 1 83 ? -10.035 -2.082 26.684 1.00 93.75 83 SER A O 1
ATOM 637 N N . ALA A 1 84 ? -9.885 -1.840 28.899 1.00 90.38 84 ALA A N 1
ATOM 638 C CA . ALA A 1 84 ? -9.132 -3.086 29.088 1.00 90.38 84 ALA A CA 1
ATOM 639 C C . ALA A 1 84 ? -9.899 -4.333 28.600 1.00 90.38 84 ALA A C 1
ATOM 641 O O . ALA A 1 84 ? -9.296 -5.262 28.062 1.00 90.38 84 ALA A O 1
ATOM 642 N N . SER A 1 85 ? -11.229 -4.341 28.738 1.00 92.25 85 SER A N 1
ATOM 643 C CA . SER A 1 85 ? -12.084 -5.429 28.252 1.00 92.25 85 SER A CA 1
ATOM 644 C C . SER A 1 85 ? -12.115 -5.495 26.724 1.00 92.25 85 SER A C 1
ATOM 646 O O . SER A 1 85 ? -12.003 -6.584 26.162 1.00 92.25 85 SER A O 1
ATOM 648 N N . GLN A 1 86 ? -12.187 -4.346 26.044 1.00 90.75 86 GLN A N 1
ATOM 649 C CA . GLN A 1 86 ? -12.107 -4.276 24.582 1.00 90.75 86 GLN A CA 1
ATOM 650 C C . GLN A 1 86 ? -10.751 -4.759 24.070 1.00 90.75 86 GLN A C 1
ATOM 652 O O . GLN A 1 86 ? -10.713 -5.589 23.166 1.00 90.75 86 GLN A O 1
ATOM 657 N N . ARG A 1 87 ? -9.645 -4.333 24.697 1.00 90.38 87 ARG A N 1
ATOM 658 C CA . ARG A 1 87 ? -8.296 -4.804 24.334 1.00 90.38 87 ARG A CA 1
ATOM 659 C C . ARG A 1 87 ? -8.164 -6.319 24.443 1.00 90.38 87 ARG A C 1
ATOM 661 O O . ARG A 1 87 ? -7.590 -6.950 23.557 1.00 90.38 87 ARG A O 1
ATOM 668 N N . HIS A 1 88 ? -8.713 -6.913 25.502 1.00 92.00 88 HIS A N 1
ATOM 669 C CA . HIS A 1 88 ? -8.713 -8.365 25.654 1.00 92.00 88 HIS A CA 1
ATOM 670 C C . HIS A 1 88 ? -9.583 -9.054 24.593 1.00 92.00 88 HIS A C 1
ATOM 672 O O . HIS A 1 88 ? -9.130 -10.003 23.958 1.00 92.00 88 HIS A O 1
ATOM 678 N N . SER A 1 89 ? -10.791 -8.538 24.342 1.00 92.94 89 SER A N 1
ATOM 679 C CA . SER A 1 89 ? -11.690 -9.069 23.310 1.00 92.94 89 SER A CA 1
ATOM 680 C C . SER A 1 89 ? -11.046 -9.050 21.923 1.00 92.94 89 SER A C 1
ATOM 682 O O . SER A 1 89 ? -11.060 -10.066 21.235 1.00 92.94 89 SER A O 1
ATOM 684 N N . TRP A 1 90 ? -10.457 -7.924 21.514 1.00 91.31 90 TRP A N 1
ATOM 685 C CA . TRP A 1 90 ? -9.809 -7.794 20.206 1.00 91.31 90 TRP A CA 1
ATOM 686 C C . TRP A 1 90 ? -8.587 -8.695 20.074 1.00 91.31 90 TRP A C 1
ATOM 688 O O . TRP A 1 90 ? -8.393 -9.298 19.025 1.00 91.31 90 TRP A O 1
ATOM 698 N N . ARG A 1 91 ? -7.798 -8.856 21.143 1.00 90.94 91 ARG A N 1
ATOM 699 C CA . ARG A 1 91 ? -6.659 -9.783 21.141 1.00 90.94 91 ARG A CA 1
ATOM 700 C C . ARG A 1 91 ? -7.105 -11.236 20.956 1.00 90.94 91 ARG A C 1
ATOM 702 O O . ARG A 1 91 ? -6.484 -11.958 20.184 1.00 90.94 91 ARG A O 1
ATOM 709 N N . ASN A 1 92 ? -8.194 -11.645 21.607 1.00 92.12 92 ASN A N 1
ATOM 710 C CA . ASN A 1 92 ? -8.743 -12.994 21.444 1.00 92.12 92 ASN A CA 1
ATOM 711 C C . ASN A 1 92 ? -9.314 -13.205 20.029 1.00 92.12 92 ASN A C 1
ATOM 713 O O . ASN A 1 92 ? -9.134 -14.271 19.443 1.00 92.12 92 ASN A O 1
ATOM 717 N N . GLN A 1 93 ? -9.976 -12.191 19.461 1.00 90.88 93 GLN A N 1
ATOM 718 C CA . GLN A 1 93 ? -10.462 -12.226 18.075 1.00 90.88 93 GLN A CA 1
ATOM 719 C C . GLN A 1 93 ? -9.305 -12.312 17.068 1.00 90.88 93 GLN A C 1
ATOM 721 O O . GLN A 1 93 ? -9.361 -13.114 16.144 1.00 90.88 93 GLN A O 1
ATOM 726 N N . GLU A 1 94 ? -8.228 -11.548 17.278 1.00 91.56 94 GLU A N 1
ATOM 727 C CA . GLU A 1 94 ? -7.012 -11.628 16.461 1.00 91.56 94 GLU A CA 1
ATOM 728 C C . GLU A 1 94 ? -6.419 -13.046 16.511 1.00 91.56 94 GLU A C 1
ATOM 730 O O . GLU A 1 94 ? -6.143 -13.646 15.474 1.00 91.56 94 GLU A O 1
ATOM 735 N N . GLU A 1 95 ? -6.246 -13.610 17.709 1.00 91.56 95 GLU A N 1
ATOM 736 C CA . GLU A 1 95 ? -5.652 -14.938 17.887 1.00 91.56 95 GLU A CA 1
ATOM 737 C C . GLU A 1 95 ? -6.489 -16.054 17.247 1.00 91.56 95 GLU A C 1
ATOM 739 O O . GLU A 1 95 ? -5.947 -16.905 16.541 1.00 91.56 95 GLU A O 1
ATOM 744 N N . THR A 1 96 ? -7.807 -16.029 17.449 1.00 91.12 96 THR A N 1
ATOM 745 C CA . THR A 1 96 ? -8.731 -16.996 16.834 1.00 91.12 96 THR A CA 1
ATOM 746 C C . THR A 1 96 ? -8.720 -16.889 15.311 1.00 91.12 96 THR A C 1
ATOM 748 O O . THR A 1 96 ? -8.495 -17.898 14.643 1.00 91.12 96 THR A O 1
ATOM 751 N N . ALA A 1 97 ? -8.815 -15.673 14.760 1.00 91.44 97 ALA A N 1
ATOM 752 C CA . ALA A 1 97 ? -8.724 -15.437 13.320 1.00 91.44 97 ALA A CA 1
ATOM 753 C C . ALA A 1 97 ? -7.433 -16.019 12.721 1.00 91.44 97 ALA A C 1
ATOM 755 O O . ALA A 1 97 ? -7.470 -16.745 11.728 1.00 91.44 97 ALA A O 1
ATOM 756 N N . PHE A 1 98 ? -6.275 -15.770 13.344 1.00 89.81 98 PHE A N 1
ATOM 757 C CA . PHE A 1 98 ? -4.996 -16.279 12.837 1.00 89.81 98 PHE A CA 1
ATOM 758 C C . PHE A 1 98 ? -4.840 -17.797 12.941 1.00 89.81 98 PHE A C 1
ATOM 760 O O . PHE A 1 98 ? -4.191 -18.387 12.071 1.00 89.81 98 PHE A O 1
ATOM 767 N N . ASN A 1 99 ? -5.395 -18.421 13.980 1.00 91.44 99 ASN A N 1
ATOM 768 C CA . ASN A 1 99 ? -5.356 -19.873 14.144 1.00 91.44 99 ASN A CA 1
ATOM 769 C C . ASN A 1 99 ? -6.241 -20.577 13.109 1.00 91.44 99 ASN A C 1
ATOM 771 O O . ASN A 1 99 ? -5.831 -21.589 12.533 1.00 91.44 99 ASN A O 1
ATOM 775 N N . ASP A 1 100 ? -7.413 -20.009 12.826 1.00 92.25 100 ASP A N 1
ATOM 776 C CA . ASP A 1 100 ? -8.416 -20.645 11.977 1.00 92.25 100 ASP A CA 1
ATOM 777 C C . ASP A 1 100 ? -8.311 -20.261 10.496 1.00 92.25 100 ASP A C 1
ATOM 779 O O . ASP A 1 100 ? -8.821 -21.003 9.662 1.00 92.25 100 ASP A O 1
ATOM 783 N N . ARG A 1 101 ? -7.553 -19.214 10.126 1.00 90.94 101 ARG A N 1
ATOM 784 C CA . ARG A 1 101 ? -7.444 -18.699 8.738 1.00 90.94 101 ARG A CA 1
ATOM 785 C C . ARG A 1 101 ? -7.140 -19.730 7.645 1.00 90.94 101 ARG A C 1
ATOM 787 O O . ARG A 1 101 ? -7.432 -19.493 6.479 1.00 90.94 101 ARG A O 1
ATOM 794 N N . ILE A 1 102 ? -6.454 -20.829 7.982 1.00 89.50 102 ILE A N 1
ATOM 795 C CA . ILE A 1 102 ? -6.117 -21.894 7.015 1.00 89.50 102 ILE A CA 1
ATOM 796 C C . ILE A 1 102 ? -7.324 -22.811 6.784 1.00 89.50 102 ILE A C 1
ATOM 798 O O . ILE A 1 102 ? -7.484 -23.368 5.702 1.00 89.50 102 ILE A O 1
ATOM 802 N N . ARG A 1 103 ? -8.148 -22.999 7.817 1.00 92.38 1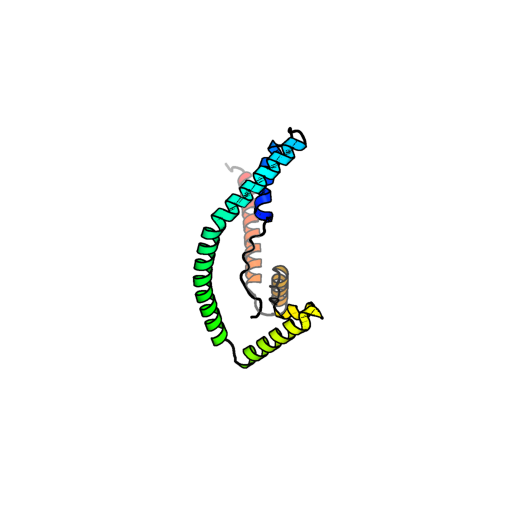03 ARG A N 1
ATOM 803 C CA . ARG A 1 103 ? -9.317 -23.882 7.809 1.00 92.38 103 ARG A CA 1
ATOM 804 C C . ARG A 1 103 ? -10.570 -23.152 7.344 1.00 92.38 103 ARG A C 1
ATOM 806 O O . ARG A 1 103 ? -11.376 -23.749 6.641 1.00 92.38 103 ARG A O 1
ATOM 813 N N . ASP A 1 104 ? -10.706 -21.888 7.726 1.00 91.62 104 ASP A N 1
ATOM 814 C CA . ASP A 1 104 ? -11.825 -21.025 7.386 1.00 91.62 104 ASP A CA 1
ATOM 815 C C . ASP A 1 104 ? -11.310 -19.650 6.945 1.00 91.62 104 ASP A C 1
ATOM 817 O O . ASP A 1 104 ? -10.686 -18.919 7.714 1.00 91.62 104 ASP A O 1
ATOM 821 N N . ALA A 1 105 ? -11.576 -19.300 5.687 1.00 87.94 105 ALA A N 1
ATOM 822 C CA . ALA A 1 105 ? -11.197 -18.005 5.138 1.00 87.94 105 ALA A CA 1
ATOM 823 C C . ALA A 1 105 ? -12.010 -16.853 5.757 1.00 87.94 105 ALA A C 1
ATOM 825 O O . ALA A 1 105 ? -11.472 -15.756 5.900 1.00 87.94 105 ALA A O 1
ATOM 826 N N . SER A 1 106 ? -13.258 -17.108 6.176 1.00 90.00 106 SER A N 1
ATOM 827 C CA . SER A 1 106 ? -14.141 -16.102 6.787 1.00 90.00 106 SER A CA 1
ATOM 828 C C . SER A 1 106 ? -13.679 -15.694 8.189 1.00 90.00 106 SER A C 1
ATOM 830 O O . SER A 1 106 ? -13.994 -14.607 8.666 1.00 90.00 106 SER A O 1
ATOM 832 N N . ALA A 1 107 ? -12.825 -16.494 8.838 1.00 88.75 107 ALA A N 1
ATOM 833 C CA . ALA A 1 107 ? -12.212 -16.121 10.113 1.00 88.75 107 ALA A CA 1
ATOM 834 C C . ALA A 1 107 ? -11.418 -14.796 10.033 1.00 88.75 107 ALA A C 1
ATOM 836 O O . ALA A 1 107 ? -11.257 -14.110 11.041 1.00 88.75 107 ALA A O 1
ATOM 837 N N . MET A 1 108 ? -10.947 -14.405 8.842 1.00 89.69 108 MET A N 1
ATOM 838 C CA . MET A 1 108 ? -10.241 -13.139 8.617 1.00 89.69 108 MET A CA 1
ATOM 839 C C . MET A 1 108 ? -11.173 -11.920 8.474 1.00 89.69 108 MET A C 1
ATOM 841 O O . MET A 1 108 ? -10.682 -10.791 8.527 1.00 89.69 108 MET A O 1
ATOM 845 N N . ASP A 1 109 ? -12.492 -12.111 8.362 1.00 89.12 109 ASP A N 1
ATOM 846 C CA . ASP A 1 109 ? -13.480 -11.030 8.175 1.00 89.12 109 ASP A CA 1
ATOM 847 C C . ASP A 1 109 ? -13.567 -10.093 9.393 1.00 89.12 109 ASP A C 1
ATOM 849 O O . ASP A 1 109 ? -14.042 -8.963 9.293 1.00 89.12 109 ASP A O 1
ATOM 853 N N . VAL A 1 110 ? -13.029 -10.514 10.545 1.00 88.94 110 VAL A N 1
ATOM 854 C CA . VAL A 1 110 ? -12.830 -9.671 11.738 1.00 88.94 110 VAL A CA 1
ATOM 855 C C . VAL A 1 110 ? -12.040 -8.393 11.421 1.00 88.94 110 VAL A C 1
ATOM 857 O O . VAL A 1 110 ? -12.241 -7.369 12.073 1.00 88.94 110 VAL A O 1
ATOM 860 N N . PHE A 1 111 ? -11.143 -8.434 10.431 1.00 86.06 111 PHE A N 1
ATOM 861 C CA . PHE A 1 111 ? -10.357 -7.271 10.012 1.00 86.06 111 PHE A CA 1
ATOM 862 C C . PHE A 1 111 ? -11.072 -6.390 8.980 1.00 86.06 111 PHE A C 1
ATOM 864 O O . PHE A 1 111 ? -10.571 -5.312 8.651 1.00 86.06 111 PHE A O 1
ATOM 871 N N . GLU A 1 112 ? -12.217 -6.823 8.450 1.00 85.69 112 GLU A N 1
ATOM 872 C CA . GLU A 1 112 ? -12.983 -6.031 7.500 1.00 85.69 112 GLU A CA 1
ATOM 873 C C . GLU A 1 112 ? -13.673 -4.863 8.214 1.00 85.69 112 GLU A C 1
ATOM 875 O O . GLU A 1 112 ? -14.281 -5.003 9.279 1.00 85.69 112 GLU A O 1
ATOM 880 N N . VAL A 1 113 ? -13.584 -3.671 7.622 1.00 82.00 113 VAL A N 1
ATOM 881 C CA . VAL A 1 113 ? -14.212 -2.480 8.190 1.00 82.00 113 VAL A CA 1
ATOM 882 C C . VAL A 1 113 ? -15.721 -2.560 7.973 1.00 82.00 113 VAL A C 1
ATOM 884 O O . VAL A 1 113 ? -16.237 -2.215 6.911 1.00 82.00 113 VAL A O 1
ATOM 887 N N . GLN A 1 114 ? -16.440 -2.967 9.015 1.00 74.31 114 GLN A N 1
ATOM 888 C CA . GLN A 1 114 ? -17.899 -3.028 9.022 1.00 74.31 114 GLN A CA 1
ATOM 889 C C . GLN A 1 114 ? -18.494 -1.619 9.168 1.00 74.31 114 GLN A C 1
ATOM 891 O O . GLN A 1 114 ? -18.913 -1.199 10.249 1.00 74.31 114 GLN A O 1
ATOM 896 N N . MET A 1 115 ? -18.524 -0.849 8.079 1.00 75.12 115 MET A N 1
ATOM 897 C CA . MET A 1 115 ? -19.287 0.398 8.042 1.00 75.12 115 MET A CA 1
ATOM 898 C C . MET A 1 115 ? -20.740 0.097 7.686 1.00 75.12 115 MET A C 1
ATOM 900 O O . MET A 1 115 ? -21.028 -0.534 6.668 1.00 75.12 115 MET A O 1
ATOM 904 N N . LYS A 1 116 ? -21.687 0.614 8.479 1.00 72.62 116 LYS A N 1
ATOM 905 C CA . LYS A 1 116 ? -23.080 0.677 8.029 1.00 72.62 116 LYS A CA 1
ATOM 906 C C . LYS A 1 116 ? -23.111 1.540 6.773 1.00 72.62 116 LYS A C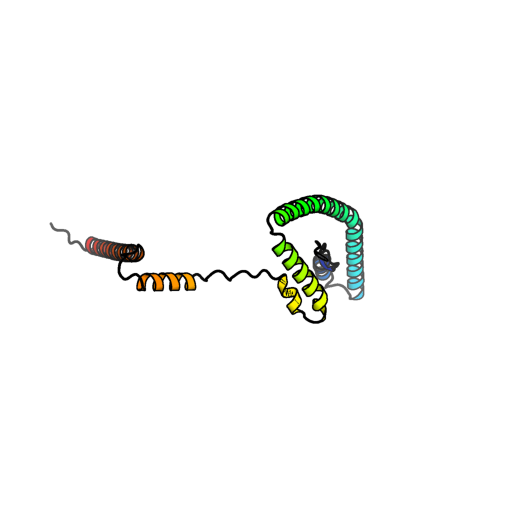 1
ATOM 908 O O . LYS A 1 116 ? -22.719 2.705 6.821 1.00 72.62 116 LYS A O 1
ATOM 913 N N . LYS A 1 117 ? -23.544 0.955 5.655 1.00 72.31 117 LYS A N 1
ATOM 914 C CA . LYS A 1 117 ? -23.688 1.671 4.387 1.00 72.31 117 LYS A CA 1
ATOM 915 C C . LYS A 1 117 ? -24.511 2.930 4.646 1.00 72.31 117 LYS A C 1
ATOM 917 O O . LYS A 1 117 ? -25.610 2.837 5.193 1.00 72.31 117 LYS A O 1
ATOM 922 N N . ALA A 1 118 ? -23.952 4.090 4.302 1.00 74.56 118 ALA A N 1
ATOM 923 C CA . ALA A 1 118 ? -24.666 5.345 4.460 1.00 74.56 118 ALA A CA 1
ATOM 924 C C . ALA A 1 118 ? -26.011 5.250 3.718 1.00 74.56 118 ALA A C 1
ATOM 926 O O . ALA A 1 118 ? -26.057 4.667 2.623 1.00 74.56 118 ALA A O 1
ATOM 927 N N . PRO A 1 119 ? -27.105 5.769 4.301 1.00 79.00 119 PRO A N 1
ATOM 928 C CA . PRO A 1 119 ? -28.389 5.771 3.628 1.00 79.00 119 PRO A CA 1
ATOM 929 C C . PRO A 1 119 ? -28.240 6.476 2.281 1.00 79.00 119 PRO A C 1
ATOM 931 O O . PRO A 1 119 ? -27.580 7.506 2.148 1.00 79.00 119 PRO A O 1
ATOM 934 N N . THR A 1 120 ? -28.802 5.860 1.245 1.00 83.75 120 THR A N 1
ATOM 935 C CA . THR A 1 120 ? -28.794 6.447 -0.096 1.00 83.75 120 THR A CA 1
ATOM 936 C C . THR A 1 120 ? -29.663 7.703 -0.080 1.00 83.75 120 THR A C 1
ATOM 938 O O . THR A 1 120 ? -30.619 7.755 0.688 1.00 83.75 120 THR A O 1
ATOM 941 N N . VAL A 1 121 ? -29.386 8.684 -0.943 1.00 80.62 121 VAL A N 1
ATOM 942 C CA . VAL A 1 121 ? -30.208 9.907 -1.064 1.00 80.62 121 VAL A CA 1
ATOM 943 C C . VAL A 1 121 ? -31.700 9.566 -1.148 1.00 80.62 121 VAL A C 1
ATOM 945 O O . VAL A 1 121 ? -32.499 10.148 -0.430 1.00 80.62 121 VAL A O 1
ATOM 948 N N . HIS A 1 122 ? -32.055 8.523 -1.903 1.00 77.62 122 HIS A N 1
ATOM 949 C CA . HIS A 1 122 ? -33.432 8.047 -2.005 1.00 77.62 122 HIS A CA 1
ATOM 950 C C . HIS A 1 122 ? -34.018 7.503 -0.686 1.00 77.62 122 HIS A C 1
ATOM 952 O O . HIS A 1 122 ? -35.190 7.712 -0.399 1.00 77.62 122 HIS A O 1
ATOM 958 N N . ALA A 1 123 ? -33.214 6.828 0.140 1.00 82.75 123 ALA A N 1
ATOM 959 C CA . ALA A 1 123 ? -33.654 6.358 1.454 1.00 82.75 123 ALA A CA 1
ATOM 960 C C . ALA A 1 123 ? -33.899 7.536 2.412 1.00 82.75 123 ALA A C 1
ATOM 962 O O . ALA A 1 123 ? -34.864 7.511 3.167 1.00 82.75 123 ALA A O 1
ATOM 963 N N . ILE A 1 124 ? -33.069 8.584 2.322 1.00 80.25 124 ILE A N 1
ATOM 964 C CA . ILE A 1 124 ? -33.251 9.837 3.070 1.00 80.25 124 ILE A CA 1
ATOM 965 C C . ILE A 1 124 ? -34.511 10.571 2.584 1.00 80.25 124 ILE A C 1
ATOM 967 O O . ILE A 1 124 ? -35.298 11.046 3.395 1.00 80.25 124 ILE A O 1
ATOM 971 N N . GLU A 1 125 ? -34.743 10.640 1.270 1.00 79.88 125 GLU A N 1
ATOM 972 C CA . GLU A 1 125 ? -35.964 11.227 0.697 1.00 79.88 125 GLU A CA 1
ATOM 973 C C . GLU A 1 125 ? -37.226 10.496 1.166 1.00 79.88 125 GLU A C 1
ATOM 975 O O . GLU A 1 125 ? -38.201 11.140 1.553 1.00 79.88 125 GLU A O 1
ATOM 980 N N . LEU A 1 126 ? -37.206 9.159 1.168 1.00 81.31 126 LEU A N 1
ATOM 981 C CA . LEU A 1 126 ? -38.337 8.342 1.603 1.00 81.31 126 LEU A CA 1
ATOM 982 C C . LEU A 1 126 ? -38.631 8.539 3.098 1.00 81.31 126 LEU A C 1
ATOM 984 O O . LEU A 1 126 ? -39.788 8.703 3.476 1.00 81.31 126 LEU A O 1
ATOM 988 N N . GLU A 1 127 ? -37.590 8.602 3.932 1.00 82.19 127 GLU A N 1
ATOM 989 C CA . GLU A 1 127 ? -37.701 8.907 5.362 1.00 82.19 127 GLU A CA 1
ATOM 990 C C . GLU A 1 127 ? -38.272 10.314 5.609 1.00 82.19 127 GLU A C 1
ATOM 992 O O . GLU A 1 127 ? -39.131 10.497 6.472 1.00 82.19 127 GLU A O 1
ATOM 997 N N . LEU A 1 128 ? -37.843 11.318 4.839 1.00 77.75 128 LEU A N 1
ATOM 998 C CA . LEU A 1 128 ? -38.376 12.678 4.948 1.00 77.75 128 LEU A CA 1
ATOM 999 C C . LEU A 1 128 ? -39.863 12.737 4.576 1.00 77.75 128 LEU A C 1
ATOM 1001 O O . LEU A 1 128 ? -40.639 13.381 5.282 1.00 77.75 128 LEU A O 1
ATOM 1005 N N . LEU A 1 129 ? -40.279 12.049 3.511 1.00 74.75 129 LEU A N 1
ATOM 1006 C CA . LEU A 1 129 ? -41.685 11.981 3.101 1.00 74.75 129 LEU A CA 1
ATOM 1007 C C . LEU A 1 129 ? -42.554 11.259 4.145 1.00 74.75 129 LEU A C 1
ATOM 1009 O O . LEU A 1 129 ? -43.635 11.744 4.494 1.00 74.75 129 LEU A O 1
ATOM 1013 N N . ASP A 1 130 ? -42.076 10.148 4.702 1.00 72.25 130 ASP A N 1
ATOM 1014 C CA . ASP A 1 130 ? -42.826 9.374 5.699 1.00 72.25 130 ASP A CA 1
ATOM 1015 C C . ASP A 1 130 ? -42.968 10.144 7.029 1.00 72.25 130 ASP A C 1
ATOM 1017 O O . ASP A 1 130 ? -44.057 10.247 7.603 1.00 72.25 130 ASP A O 1
ATOM 1021 N N . ASN A 1 131 ? -41.907 10.838 7.456 1.00 65.31 131 ASN A N 1
ATOM 1022 C CA . ASN A 1 131 ? -41.934 11.713 8.632 1.00 65.31 131 ASN A CA 1
ATOM 1023 C C . ASN A 1 131 ? -42.884 12.914 8.471 1.00 65.31 131 ASN A C 1
ATOM 1025 O O . ASN A 1 131 ? -43.509 13.337 9.445 1.00 65.31 131 ASN A O 1
ATOM 1029 N N . THR A 1 132 ? -43.051 13.451 7.255 1.00 57.62 132 THR A N 1
ATOM 1030 C CA . THR A 1 132 ? -44.042 14.518 7.003 1.00 57.62 132 THR A CA 1
ATOM 1031 C C . THR A 1 132 ? -45.489 14.029 7.053 1.00 57.62 132 THR A C 1
ATOM 1033 O O . THR A 1 132 ? -46.393 14.831 7.277 1.00 57.62 132 THR A O 1
ATOM 1036 N N . SER A 1 133 ? -45.709 12.724 6.885 1.00 53.72 133 SER A N 1
ATOM 1037 C CA . SER A 1 133 ? -47.040 12.111 6.852 1.00 53.72 133 SER A CA 1
ATOM 1038 C C . SER A 1 133 ? -47.564 11.784 8.256 1.00 53.72 133 SER A C 1
ATOM 1040 O O . SER A 1 133 ? -48.766 11.869 8.504 1.00 53.72 133 SER A O 1
ATOM 1042 N N . ASN A 1 134 ? -46.669 11.449 9.194 1.00 51.16 134 ASN A N 1
ATOM 1043 C CA . ASN A 1 134 ? -47.026 11.015 10.551 1.00 51.16 134 ASN A CA 1
ATOM 1044 C C . ASN A 1 134 ? -47.184 12.157 11.574 1.00 51.16 134 ASN A C 1
ATOM 1046 O O . ASN A 1 134 ? -47.829 11.979 12.608 1.00 51.16 134 ASN A O 1
ATOM 1050 N N . VAL A 1 135 ? -46.644 13.351 11.308 1.00 51.00 135 VAL A N 1
ATOM 1051 C CA . VAL A 1 135 ? -46.846 14.523 12.175 1.00 51.00 135 VAL A CA 1
ATOM 1052 C C . VAL A 1 135 ? -48.077 15.282 11.694 1.00 51.00 135 VAL A C 1
ATOM 1054 O O . VAL A 1 135 ? -47.994 16.281 10.986 1.00 51.00 135 VAL A O 1
ATOM 1057 N N . GLY A 1 136 ? -49.250 14.805 12.112 1.00 50.84 136 GLY A N 1
ATOM 1058 C CA . GLY A 1 136 ? -50.548 15.388 11.760 1.00 50.84 136 GLY A CA 1
ATOM 1059 C C . GLY A 1 136 ? -50.744 16.861 12.146 1.00 50.84 136 GLY A C 1
ATOM 1060 O O . GLY A 1 136 ? -51.755 17.442 11.771 1.00 50.84 136 GLY A O 1
ATOM 1061 N N . ILE A 1 137 ? -49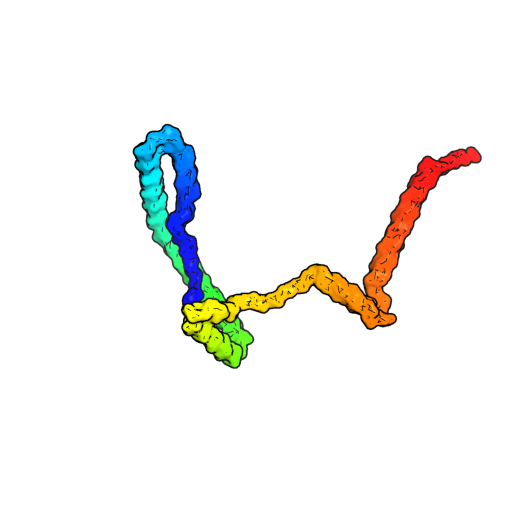.817 17.493 12.876 1.00 51.56 137 ILE A N 1
ATOM 1062 C CA . ILE A 1 137 ? -49.871 18.919 13.224 1.00 51.56 137 ILE A CA 1
ATOM 1063 C C . ILE A 1 137 ? -48.445 19.473 13.386 1.00 51.56 137 ILE A C 1
ATOM 1065 O O . ILE A 1 137 ? -47.962 19.658 14.495 1.00 51.56 137 ILE A O 1
ATOM 1069 N N . GLN A 1 138 ? -47.758 19.764 12.286 1.00 50.34 138 GLN A N 1
ATOM 1070 C CA . GLN A 1 138 ? -46.811 20.880 12.196 1.00 50.34 138 GLN A CA 1
ATOM 1071 C C . GLN A 1 138 ? -46.678 21.215 10.712 1.00 50.34 138 GLN A C 1
ATOM 1073 O O . GLN A 1 138 ? -46.208 20.392 9.933 1.00 50.34 138 GLN A O 1
ATOM 1078 N N . LEU A 1 139 ? -47.126 22.410 10.305 1.00 58.44 139 LEU A N 1
ATOM 1079 C CA . LEU A 1 139 ? -46.848 22.975 8.981 1.00 58.44 139 LEU A CA 1
ATOM 1080 C C . LEU A 1 139 ? -45.326 23.158 8.849 1.00 58.44 139 LEU A C 1
ATOM 1082 O O . LEU A 1 139 ? -44.784 24.235 9.091 1.00 58.44 139 LEU A O 1
ATOM 1086 N N . GLY A 1 140 ? -44.633 22.065 8.542 1.00 55.97 140 GLY A N 1
ATOM 1087 C CA . GLY A 1 140 ? -43.190 21.996 8.428 1.00 55.97 140 GLY A CA 1
ATOM 1088 C C . GLY A 1 140 ? -42.712 22.774 7.214 1.00 55.97 140 GLY A C 1
ATOM 1089 O O . GLY A 1 140 ? -43.437 22.947 6.233 1.00 55.97 140 GLY A O 1
ATOM 1090 N N . ILE A 1 141 ? -41.465 23.225 7.283 1.00 61.44 141 ILE A N 1
ATOM 1091 C CA . ILE A 1 141 ? -40.738 24.000 6.267 1.00 61.44 141 ILE A CA 1
ATOM 1092 C C . ILE A 1 141 ? -40.992 23.502 4.829 1.00 61.44 141 ILE A C 1
ATOM 1094 O O . ILE A 1 141 ? -41.076 24.315 3.915 1.00 61.44 141 ILE A O 1
ATOM 1098 N N . GLY A 1 142 ? -41.211 22.198 4.622 1.00 59.94 142 GLY A N 1
ATOM 1099 C CA . GLY A 1 142 ? -41.588 21.623 3.326 1.00 59.94 142 GLY A CA 1
ATOM 1100 C C . GLY A 1 142 ? -42.889 22.182 2.734 1.00 59.94 142 GLY A C 1
ATOM 1101 O O . GLY A 1 142 ? -42.915 22.537 1.561 1.00 59.94 142 GLY A O 1
ATOM 1102 N N . SER A 1 143 ? -43.952 22.365 3.527 1.00 65.06 143 SER A N 1
ATOM 1103 C CA . SER A 1 143 ? -45.187 23.002 3.039 1.00 65.06 143 SER A CA 1
ATOM 1104 C C . SER A 1 143 ? -44.969 24.474 2.685 1.00 65.06 143 SER A C 1
ATOM 1106 O O . SER A 1 143 ? -45.622 24.979 1.769 1.00 65.06 143 SER A O 1
ATOM 1108 N N . TRP A 1 144 ? -44.072 25.160 3.398 1.00 71.94 144 TRP A N 1
ATOM 1109 C CA . TRP A 1 144 ? -43.681 26.537 3.095 1.00 71.94 144 TRP A CA 1
ATOM 1110 C C . TRP A 1 144 ? -42.851 26.623 1.814 1.00 71.94 144 TRP A C 1
ATOM 1112 O O . TRP A 1 144 ? -43.133 27.477 0.981 1.00 71.94 144 TRP A O 1
ATOM 1122 N N . LEU A 1 145 ? -41.902 25.708 1.610 1.00 76.56 145 LEU A N 1
ATOM 1123 C CA . LEU A 1 145 ? -41.114 25.604 0.380 1.00 76.56 145 LEU A CA 1
ATOM 1124 C C . LEU A 1 145 ? -41.992 25.270 -0.827 1.00 76.56 145 LEU A C 1
ATOM 1126 O O . LEU A 1 145 ? -41.882 25.923 -1.858 1.00 76.56 145 LEU A O 1
ATOM 1130 N N . VAL A 1 146 ? -42.920 24.319 -0.693 1.00 77.25 146 VAL A N 1
ATOM 1131 C CA . VAL A 1 146 ? -43.862 23.970 -1.767 1.00 77.25 146 VAL A CA 1
ATOM 1132 C C . VAL A 1 146 ? -44.769 25.154 -2.103 1.00 77.25 146 VAL A C 1
ATOM 1134 O O . VAL A 1 146 ? -44.981 25.446 -3.279 1.00 77.25 146 VAL A O 1
ATOM 1137 N N . ARG A 1 147 ? -45.271 25.887 -1.098 1.00 77.88 147 ARG A N 1
ATOM 1138 C CA . ARG A 1 147 ? -46.018 27.132 -1.342 1.00 77.88 147 ARG A CA 1
ATOM 1139 C C . ARG A 1 147 ? -45.150 28.210 -1.995 1.00 77.88 147 ARG A C 1
ATOM 1141 O O . ARG A 1 147 ? -45.645 28.890 -2.886 1.00 77.88 147 ARG A O 1
ATOM 1148 N N . GLY A 1 148 ? -43.886 28.340 -1.592 1.00 81.19 148 GLY A N 1
ATOM 1149 C CA . GLY A 1 148 ? -42.919 29.264 -2.188 1.00 81.19 148 GLY A CA 1
ATOM 1150 C C . GLY A 1 148 ? -42.676 28.975 -3.668 1.00 81.19 148 GLY A C 1
ATOM 1151 O O . GLY A 1 148 ? -42.832 29.870 -4.491 1.00 81.19 148 GLY A O 1
ATOM 1152 N N . LEU A 1 149 ? -42.421 27.712 -4.021 1.00 83.56 149 LEU A N 1
ATOM 1153 C CA . LEU A 1 149 ? -42.238 27.282 -5.413 1.00 83.56 149 LEU A CA 1
ATOM 1154 C C . LEU A 1 149 ? -43.493 27.515 -6.263 1.00 83.56 149 LEU A C 1
ATOM 1156 O O . LEU A 1 149 ? -43.396 27.996 -7.387 1.00 83.56 149 LEU A O 1
ATOM 1160 N N . ARG A 1 150 ? -44.688 27.234 -5.724 1.00 83.31 150 ARG A N 1
ATOM 1161 C CA . ARG A 1 150 ? -45.956 27.517 -6.423 1.00 83.31 150 ARG A CA 1
ATOM 1162 C C . ARG A 1 150 ? -46.188 29.011 -6.641 1.00 83.31 150 ARG A C 1
ATOM 1164 O O . ARG A 1 150 ? -46.744 29.399 -7.665 1.00 83.31 150 ARG A O 1
ATOM 1171 N N . LEU A 1 151 ? -45.776 29.847 -5.690 1.00 88.25 151 LEU A N 1
ATOM 1172 C CA . LEU A 1 151 ? -45.860 31.298 -5.822 1.00 88.25 151 LEU A CA 1
ATOM 1173 C C . LEU A 1 151 ? -44.886 31.814 -6.892 1.00 88.25 151 LEU A C 1
ATOM 1175 O O . LEU A 1 151 ? -45.260 32.666 -7.698 1.00 88.25 151 LEU A O 1
ATOM 1179 N N . GLU A 1 152 ? -43.662 31.287 -6.925 1.00 89.31 152 GLU A N 1
ATOM 1180 C CA . GLU A 1 152 ? -42.662 31.625 -7.941 1.00 89.31 152 GLU A CA 1
ATOM 1181 C C . GLU A 1 152 ? -43.133 31.214 -9.344 1.00 89.31 152 GLU A C 1
ATOM 1183 O O . GLU A 1 152 ? -43.112 32.031 -10.263 1.00 89.31 152 GLU A O 1
ATOM 1188 N N . GLU A 1 153 ? -43.685 30.006 -9.489 1.00 87.44 153 GLU A N 1
ATOM 1189 C CA . GLU A 1 153 ? -44.293 29.521 -10.734 1.00 87.44 153 GLU A CA 1
ATOM 1190 C C . GLU A 1 153 ? -45.415 30.457 -11.223 1.00 87.44 153 GLU A C 1
ATOM 1192 O O . GLU A 1 153 ? -45.424 30.882 -12.383 1.00 87.44 153 GLU A O 1
ATOM 1197 N N . ALA A 1 154 ? -46.333 30.849 -10.331 1.00 87.31 154 ALA A N 1
ATOM 1198 C CA . ALA A 1 154 ? -47.408 31.784 -10.660 1.00 87.31 154 ALA A CA 1
ATOM 1199 C C . ALA A 1 154 ? -46.879 33.175 -11.054 1.00 87.31 154 ALA A C 1
ATOM 1201 O O . ALA A 1 154 ? -47.424 33.811 -11.958 1.00 87.31 154 ALA A O 1
ATOM 1202 N N . SER A 1 155 ? -45.803 33.635 -10.411 1.00 85.75 155 SER A N 1
ATOM 1203 C CA . SER A 1 155 ? -45.160 34.922 -10.699 1.00 85.75 155 SER A CA 1
ATOM 1204 C C . SER A 1 155 ? -44.520 34.929 -12.087 1.00 85.75 155 SER A C 1
ATOM 1206 O O . SER A 1 155 ? -44.726 35.871 -12.851 1.00 85.75 155 SER A O 1
ATOM 1208 N N . ILE A 1 156 ? -43.804 33.855 -12.441 1.00 86.81 156 ILE A N 1
ATOM 1209 C CA . ILE A 1 156 ? -43.201 33.668 -13.767 1.00 86.81 156 ILE A CA 1
ATOM 1210 C C . ILE A 1 156 ? -44.290 33.646 -14.844 1.00 86.81 156 ILE A C 1
ATOM 1212 O O . ILE A 1 156 ? -44.182 34.354 -15.844 1.00 86.81 156 ILE A O 1
ATOM 1216 N N . MET A 1 157 ? -45.377 32.903 -14.623 1.00 88.19 157 MET A N 1
ATOM 1217 C CA . MET A 1 157 ? -46.527 32.861 -15.535 1.00 88.19 157 MET A CA 1
ATOM 1218 C C . MET A 1 157 ? -47.159 34.243 -15.746 1.00 88.19 157 MET A C 1
ATOM 1220 O O . MET A 1 157 ? -47.475 34.621 -16.875 1.00 88.19 157 MET A O 1
ATOM 1224 N N . LEU A 1 158 ? -47.326 35.024 -14.676 1.00 86.06 158 LEU A N 1
ATOM 1225 C CA . LEU A 1 158 ? -47.828 36.397 -14.757 1.00 86.06 158 LEU A CA 1
ATOM 1226 C C . LEU A 1 158 ? -46.892 37.296 -15.569 1.00 86.06 158 LEU A C 1
ATOM 1228 O O . LEU A 1 158 ? -47.357 38.054 -16.419 1.00 86.06 158 LEU A O 1
ATOM 1232 N N . TRP A 1 159 ? -45.583 37.179 -15.345 1.00 81.19 159 TRP A N 1
ATOM 1233 C CA . TRP A 1 159 ? -44.565 37.924 -16.083 1.00 81.19 159 TRP A CA 1
ATOM 1234 C C . TRP A 1 159 ? -44.580 37.594 -17.578 1.00 81.19 159 TRP A C 1
ATOM 1236 O O . TRP A 1 159 ? -44.565 38.500 -18.412 1.00 81.19 159 TRP A O 1
ATOM 1246 N N . ILE A 1 160 ? -44.685 36.306 -17.922 1.00 82.75 160 ILE A N 1
ATOM 1247 C CA . ILE A 1 160 ? -44.825 35.841 -19.306 1.00 82.75 160 ILE A CA 1
ATOM 1248 C C . ILE A 1 160 ? -46.085 36.442 -19.941 1.00 82.75 160 ILE A C 1
ATOM 1250 O O . ILE A 1 160 ? -46.009 36.994 -21.039 1.00 82.75 160 ILE A O 1
ATOM 1254 N N . ASN A 1 161 ? -47.229 36.392 -19.255 1.00 77.94 161 ASN A N 1
ATOM 1255 C CA . ASN A 1 161 ? -48.487 36.941 -19.768 1.00 77.94 161 ASN A CA 1
ATOM 1256 C C . ASN A 1 161 ? -48.436 38.467 -19.941 1.00 77.94 161 ASN A C 1
ATOM 1258 O O . ASN A 1 161 ? -48.879 38.980 -20.966 1.00 77.94 161 ASN A O 1
ATOM 1262 N N . HIS A 1 162 ? -47.848 39.200 -18.992 1.00 72.31 162 HIS A N 1
ATOM 1263 C CA . HIS A 1 162 ? -47.645 40.646 -19.108 1.00 72.31 162 HIS A CA 1
ATOM 1264 C C . HIS A 1 162 ? -46.768 41.000 -20.318 1.00 72.31 162 HIS A C 1
ATOM 1266 O O . HIS A 1 162 ? -47.100 41.914 -21.072 1.00 72.31 162 HIS A O 1
ATOM 1272 N N . HIS A 1 163 ? -45.693 40.244 -20.559 1.00 67.56 163 HIS A N 1
ATOM 1273 C CA . HIS A 1 163 ? -44.861 40.425 -21.750 1.00 67.56 163 HIS A CA 1
ATOM 1274 C C . HIS A 1 163 ? -45.629 40.203 -23.059 1.00 67.56 163 HIS A C 1
ATOM 1276 O O . HIS A 1 163 ? -45.420 40.945 -24.017 1.00 67.56 163 HIS A O 1
ATOM 1282 N N . HIS A 1 164 ? -46.543 39.229 -23.096 1.00 60.72 164 HIS A N 1
ATOM 1283 C CA . HIS A 1 164 ? -47.383 38.977 -24.271 1.00 60.72 164 HIS A CA 1
ATOM 1284 C C . HIS A 1 164 ? -48.448 40.066 -24.482 1.00 60.72 164 HIS A C 1
ATOM 1286 O O . HIS A 1 164 ? -48.735 40.421 -25.621 1.00 60.72 164 HIS A O 1
ATOM 1292 N N . VAL A 1 165 ? -49.002 40.647 -23.412 1.00 62.88 165 VAL A N 1
ATOM 1293 C CA . VAL A 1 165 ? -49.965 41.761 -23.509 1.00 62.88 165 VAL A CA 1
ATOM 1294 C C . VAL A 1 165 ? -49.276 43.073 -23.903 1.00 62.88 165 VAL A C 1
ATOM 1296 O O . VAL A 1 165 ? -49.812 43.819 -24.720 1.00 62.88 165 VAL A O 1
ATOM 1299 N N . GLY A 1 166 ? -48.064 43.338 -23.403 1.00 58.03 166 GLY A N 1
ATOM 1300 C CA . GLY A 1 166 ? -47.273 44.520 -23.771 1.00 58.03 166 GLY A CA 1
ATOM 1301 C C . GLY A 1 166 ? -46.848 44.551 -25.245 1.00 58.03 166 GLY A C 1
ATOM 1302 O O . GLY A 1 166 ? -46.732 45.628 -25.821 1.00 58.03 166 GLY A O 1
ATOM 1303 N N . ALA A 1 167 ? -46.689 43.387 -25.884 1.00 55.78 167 ALA A N 1
ATOM 1304 C CA . ALA A 1 167 ? -46.431 43.279 -27.324 1.00 55.78 167 ALA A CA 1
ATOM 1305 C C . ALA A 1 167 ? -47.683 43.510 -28.202 1.00 55.78 167 ALA A C 1
ATOM 1307 O O . ALA A 1 167 ? -47.559 43.658 -29.417 1.00 55.78 167 ALA A O 1
ATOM 1308 N N . HIS A 1 168 ? -48.880 43.553 -27.603 1.00 55.84 168 HIS A N 1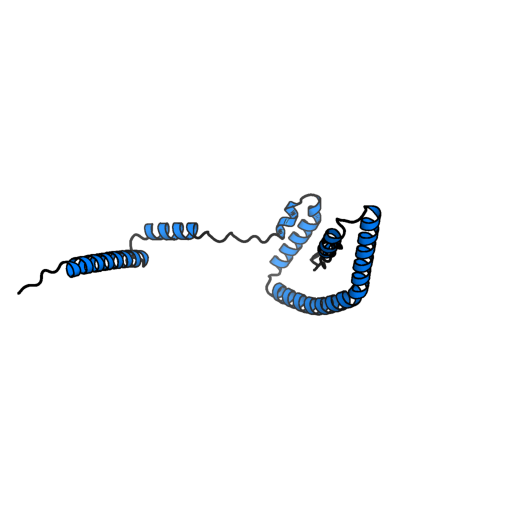
ATOM 1309 C CA . HIS A 1 168 ? -50.165 43.680 -28.302 1.00 55.84 168 HIS A CA 1
ATOM 1310 C C . HIS A 1 168 ? -51.030 44.857 -27.813 1.00 55.84 168 HIS A C 1
ATOM 1312 O O . HIS A 1 168 ? -52.225 44.896 -28.108 1.00 55.84 168 HIS A O 1
ATOM 1318 N N . ALA A 1 169 ? -50.463 45.830 -27.092 1.00 50.66 169 ALA A N 1
ATOM 1319 C CA . ALA A 1 169 ? -51.206 47.017 -26.671 1.00 50.66 169 ALA A CA 1
ATOM 1320 C C . ALA A 1 169 ? -51.545 47.908 -27.891 1.00 50.66 169 ALA A C 1
ATOM 1322 O O . ALA A 1 169 ? -50.624 48.367 -28.569 1.00 50.66 169 ALA A O 1
ATOM 1323 N N . PRO A 1 170 ? -52.831 48.173 -28.204 1.00 55.75 170 PRO A N 1
ATOM 1324 C CA . PRO A 1 170 ? -53.190 49.091 -29.277 1.00 55.75 170 PRO A CA 1
ATOM 1325 C C . PRO A 1 170 ? -52.930 50.534 -28.826 1.00 55.75 170 PRO A C 1
ATOM 1327 O O . PRO A 1 170 ? -53.414 50.960 -27.777 1.00 55.75 170 PRO A O 1
ATOM 1330 N N . GLU A 1 171 ? -52.171 51.286 -29.624 1.00 48.34 171 GLU A N 1
ATOM 1331 C C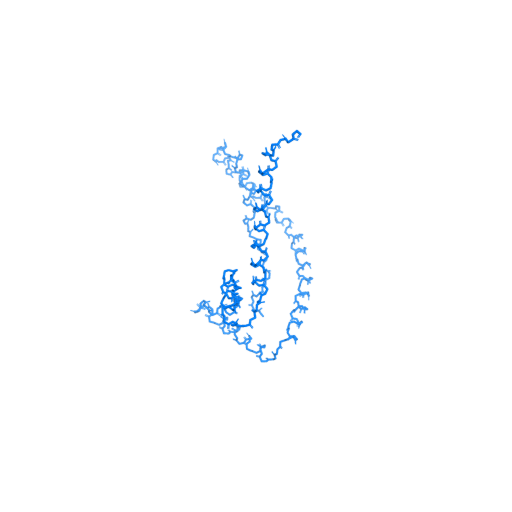A . GLU A 1 171 ? -51.960 52.723 -29.433 1.00 48.34 171 GLU A CA 1
ATOM 1332 C C . GLU A 1 171 ? -53.311 53.456 -29.472 1.00 48.34 171 GLU A C 1
ATOM 1334 O O . GLU A 1 171 ? -53.996 53.493 -30.498 1.00 48.34 171 GLU A O 1
ATOM 1339 N N . LEU A 1 172 ? -53.718 54.025 -28.337 1.00 47.31 172 LEU A N 1
ATOM 1340 C CA . LEU A 1 172 ? -54.888 54.894 -28.244 1.00 47.31 172 LEU A CA 1
ATOM 1341 C C . LEU A 1 172 ? -54.458 56.334 -28.571 1.00 47.31 172 LEU A C 1
ATOM 1343 O O . LEU A 1 172 ? -53.578 56.880 -27.907 1.00 47.31 172 LEU A O 1
ATOM 1347 N N . LYS A 1 173 ? -55.071 56.898 -29.620 1.00 41.47 173 LYS A N 1
ATOM 1348 C CA . LYS A 1 173 ? -54.994 58.313 -30.028 1.00 41.47 173 LYS A CA 1
ATOM 1349 C C . LYS A 1 173 ? -55.568 59.259 -28.979 1.00 41.47 173 LYS A C 1
ATOM 1351 O O . LYS A 1 173 ? -56.598 58.892 -28.372 1.00 41.47 173 LYS A O 1
#

InterPro domains:
  IPR040521 Kyakuja-Dileera-Zisupton transposase [PF18758] (1-46)